Protein AF-A0A0P6VAH0-F1 (afdb_monomer)

Organism: NCBI:txid53413

Solvent-accessible surface area (backbone atoms only — not comparable to full-atom values): 6210 Å² total; per-residue (Å²): 132,80,80,80,83,79,72,75,79,53,38,32,42,39,86,88,64,33,30,41,36,41,68,92,68,52,75,48,50,34,46,79,75,55,94,49,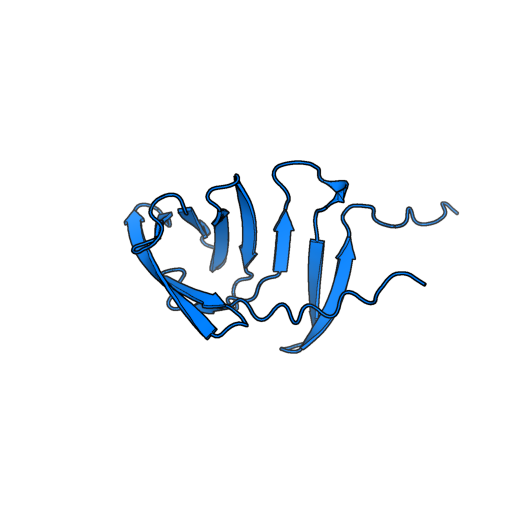29,21,31,30,71,88,46,66,68,24,39,34,39,42,48,93,83,45,33,32,37,38,32,42,76,80,54,29,35,41,32,20,39,61,89,18,39,57,33,33,39,41,45,64,86,42,60,65,66,14,35,41,45,42,62,58,86,95,40,80,74,47,78,42,56,49,68,56,83,75,72,81,76,133

Foldseek 3Di:
DPPPPPDPQFWFADPLNQWIAGPVGDIWGWDDPDPQWTATPVHRLWIWHADPQLWIWIQDNQRWIFIAHNRRGGQKIADPPDQQAIWGWDDDPPHTDDIDGSVPDDDPDD

Sequence (110 aa):
MAPGWSHSFSDTVGGGGKFLTSFDGFFEQFKSIGNGSYRGQRNSSELMLRSEDGTTTLVTAEGDKRIYNSAGRLAAIQSSVSPAFDIELVYANNRLIKAIDGLRPTSPRP

Nearest PDB structures (foldseek):
  4by2-assembly2_B  TM=3.998E-01  e=6.517E-01  Drosophila melanogaster
  4bxp-assembly1_A  TM=6.184E-01  e=7.123E+00  Danio rerio
  1bwu-assembly2_P  TM=2.958E-01  e=1.063E+00  Allium sativum
  4bxq-assembly1_A  TM=4.015E-01  e=3.328E+00  Danio rerio
  1kj1-assembly2_P  TM=3.184E-01  e=1.734E+00  Allium sativum

Radius of gyration: 15.0 Å; Cα contacts (8 Å, |Δi|>4): 217; chains: 1; bounding box: 39×30×50 Å

Secondary structure (DSSP, 8-state):
-----------EEETTTTEEE-TTS-EEEEEEEETTEEEESS-TT-EEEE-TTS-EEEEPTTS-EEEE-TTSBEEEEE-SS-GGG-EEEEEETTEEEEEEETT--PPPP-

Structure (mmCIF, N/CA/C/O backbone):
data_AF-A0A0P6VAH0-F1
#
_entry.id   AF-A0A0P6VAH0-F1
#
loop_
_atom_site.group_PDB
_atom_site.id
_atom_site.type_symbol
_atom_site.label_atom_id
_atom_site.label_alt_id
_atom_site.label_comp_id
_atom_site.label_asym_id
_atom_site.label_entity_id
_atom_site.label_seq_id
_atom_site.pdbx_PDB_ins_code
_atom_site.Cartn_x
_atom_site.Cartn_y
_atom_site.Cartn_z
_atom_site.occupancy
_atom_site.B_iso_or_equiv
_atom_site.auth_seq_id
_atom_site.auth_comp_id
_atom_site.auth_asym_id
_atom_site.auth_atom_id
_atom_site.pdbx_PDB_model_num
ATOM 1 N N . MET A 1 1 ? 25.135 -10.053 -14.413 1.00 36.75 1 MET A N 1
ATOM 2 C CA . MET A 1 1 ? 24.271 -10.688 -13.395 1.00 36.75 1 MET A CA 1
ATOM 3 C C . MET A 1 1 ? 23.676 -9.569 -12.561 1.00 36.75 1 MET A C 1
ATOM 5 O O . MET A 1 1 ? 24.411 -8.970 -11.790 1.00 36.75 1 MET A O 1
ATOM 9 N N . ALA A 1 2 ? 22.414 -9.199 -12.789 1.00 34.81 2 ALA A N 1
ATOM 10 C CA . ALA A 1 2 ? 21.745 -8.256 -11.895 1.00 34.81 2 ALA A CA 1
ATOM 11 C C . ALA A 1 2 ? 21.546 -8.965 -10.542 1.00 34.81 2 ALA A C 1
ATOM 13 O O . ALA A 1 2 ? 21.148 -10.135 -10.560 1.00 34.81 2 ALA A O 1
ATOM 14 N N . PRO A 1 3 ? 21.861 -8.332 -9.398 1.00 42.44 3 PRO A N 1
ATOM 15 C CA . PRO A 1 3 ? 21.545 -8.901 -8.095 1.00 42.44 3 PRO A CA 1
ATOM 16 C C . PRO A 1 3 ? 20.057 -9.236 -8.099 1.00 42.44 3 PRO A C 1
ATOM 18 O O . PRO A 1 3 ? 19.244 -8.383 -8.442 1.00 42.44 3 PRO A O 1
ATOM 21 N N . GLY A 1 4 ? 19.701 -10.488 -7.818 1.00 38.09 4 GLY A N 1
ATOM 22 C CA . GLY A 1 4 ? 18.305 -10.886 -7.721 1.00 38.09 4 GLY A CA 1
ATOM 23 C C . GLY A 1 4 ? 17.651 -10.071 -6.616 1.00 38.09 4 GLY A C 1
ATOM 24 O O . GLY A 1 4 ? 18.010 -10.218 -5.451 1.00 38.09 4 GLY A O 1
ATOM 25 N N . TRP A 1 5 ? 16.723 -9.193 -6.986 1.00 39.94 5 TRP A N 1
ATOM 26 C CA . TRP A 1 5 ? 15.873 -8.477 -6.046 1.00 39.94 5 TRP A CA 1
ATOM 27 C C . TRP A 1 5 ? 14.964 -9.502 -5.360 1.00 39.94 5 TRP A C 1
ATOM 29 O O . TRP A 1 5 ? 13.864 -9.786 -5.822 1.00 39.94 5 TRP A O 1
ATOM 39 N N . SER A 1 6 ? 15.435 -10.109 -4.271 1.00 36.50 6 SER A N 1
ATOM 40 C CA . SER A 1 6 ? 14.619 -10.935 -3.381 1.00 36.50 6 SER A CA 1
ATOM 41 C C . SER A 1 6 ? 14.104 -10.080 -2.224 1.00 36.50 6 SER A C 1
ATOM 43 O O . SER A 1 6 ? 14.390 -10.352 -1.060 1.00 36.50 6 SER A O 1
ATOM 45 N N . HIS A 1 7 ? 13.371 -9.011 -2.528 1.00 46.28 7 HIS A N 1
ATOM 46 C CA . HIS A 1 7 ? 12.551 -8.372 -1.508 1.00 46.28 7 HIS A CA 1
ATOM 47 C C . HIS A 1 7 ? 11.257 -9.177 -1.437 1.00 46.28 7 HIS A C 1
ATOM 49 O O . HIS A 1 7 ? 10.458 -9.191 -2.369 1.00 46.28 7 HIS A O 1
ATOM 55 N N . SER A 1 8 ? 11.076 -9.929 -0.358 1.00 47.62 8 SER A N 1
ATOM 56 C CA . SER A 1 8 ? 9.782 -10.521 -0.040 1.00 47.62 8 SER A CA 1
ATOM 57 C C . SER A 1 8 ? 8.822 -9.372 0.275 1.00 47.62 8 SER A C 1
ATOM 59 O O . SER A 1 8 ? 8.800 -8.869 1.391 1.00 47.62 8 SER A O 1
ATOM 61 N N . PHE A 1 9 ? 8.074 -8.907 -0.728 1.00 62.06 9 PHE A N 1
ATOM 62 C CA . PHE A 1 9 ? 7.049 -7.871 -0.595 1.00 62.06 9 PHE A CA 1
ATOM 63 C C . PHE A 1 9 ? 5.860 -8.434 0.199 1.00 62.06 9 PHE A C 1
ATOM 65 O O . PHE A 1 9 ? 4.880 -8.916 -0.377 1.00 62.06 9 PHE A O 1
ATOM 72 N N . SER A 1 10 ? 5.984 -8.466 1.527 1.00 68.00 10 SER A N 1
ATOM 73 C CA . SER A 1 10 ? 4.940 -8.965 2.429 1.00 68.00 10 SER A CA 1
ATOM 74 C C . SER A 1 10 ? 4.206 -7.852 3.171 1.00 68.00 10 SER A C 1
ATOM 76 O O . SER A 1 10 ? 3.522 -8.136 4.154 1.00 68.00 10 SER A O 1
ATOM 78 N N . ASP A 1 11 ? 4.350 -6.603 2.731 1.00 81.00 11 ASP A N 1
ATOM 79 C CA . ASP A 1 11 ? 3.571 -5.512 3.295 1.00 81.00 11 ASP A CA 1
ATOM 80 C C . ASP A 1 11 ? 2.085 -5.818 3.095 1.00 81.00 11 ASP A C 1
ATOM 82 O O . ASP A 1 11 ? 1.616 -6.093 1.980 1.00 81.00 11 ASP A O 1
ATOM 86 N N . THR A 1 12 ? 1.350 -5.798 4.201 1.00 88.44 12 THR A N 1
ATOM 87 C CA . THR A 1 12 ? -0.079 -6.086 4.219 1.00 88.44 12 THR A CA 1
ATOM 88 C C . THR A 1 12 ? -0.834 -4.997 4.947 1.00 88.44 12 THR A C 1
ATOM 90 O O . THR A 1 12 ? -0.465 -4.580 6.044 1.00 88.44 12 THR A O 1
ATOM 93 N N . VAL A 1 13 ? -1.919 -4.541 4.336 1.00 92.12 13 VAL A N 1
ATOM 94 C CA . VAL A 1 13 ? -2.878 -3.642 4.959 1.00 92.12 13 VAL A CA 1
ATOM 95 C C . VAL A 1 13 ? -4.082 -4.444 5.437 1.00 92.12 13 VAL A C 1
ATOM 97 O O . VAL A 1 13 ? -4.612 -5.300 4.728 1.00 92.12 13 VAL A O 1
ATOM 100 N N . GLY A 1 14 ? -4.531 -4.167 6.655 1.00 88.81 14 GLY A N 1
ATOM 101 C CA . GLY A 1 14 ? -5.671 -4.845 7.258 1.00 88.81 14 GLY A CA 1
ATOM 102 C C . GLY A 1 14 ? -6.674 -3.880 7.879 1.00 88.81 14 GLY A C 1
ATOM 103 O O . GLY A 1 14 ? -6.555 -2.653 7.791 1.00 88.81 14 GLY A O 1
ATOM 104 N N . GLY A 1 15 ? -7.737 -4.444 8.459 1.00 84.56 15 GLY A N 1
ATOM 105 C CA . GLY A 1 15 ? -8.761 -3.671 9.172 1.00 84.56 15 GLY A CA 1
ATOM 106 C C . GLY A 1 15 ? -9.499 -2.649 8.303 1.00 84.56 15 GLY A C 1
ATOM 107 O O . GLY A 1 15 ? -10.026 -1.670 8.827 1.00 84.56 15 GLY A O 1
ATOM 108 N N . GLY A 1 16 ? -9.510 -2.847 6.983 1.00 82.81 16 GLY A N 1
ATOM 109 C CA . GLY A 1 16 ? -10.107 -1.906 6.049 1.00 82.81 16 GLY A CA 1
ATOM 110 C C . GLY A 1 16 ? -9.280 -0.630 5.839 1.00 82.81 16 GLY A C 1
ATOM 111 O O . GLY A 1 16 ? -9.867 0.443 5.796 1.00 82.81 16 GLY A O 1
ATOM 112 N N . GLY A 1 17 ? -7.946 -0.720 5.754 1.00 84.56 17 GLY A N 1
ATOM 113 C CA . GLY A 1 17 ? -7.066 0.454 5.600 1.00 84.56 17 GLY A CA 1
ATOM 114 C C . GLY A 1 17 ? -6.683 1.129 6.922 1.00 84.56 17 GLY A C 1
ATOM 115 O O . GLY A 1 17 ? -6.321 2.298 6.942 1.00 84.56 17 GLY A O 1
ATOM 116 N N . LYS A 1 18 ? -6.821 0.423 8.052 1.00 89.31 18 LYS A N 1
ATOM 117 C CA . LYS A 1 18 ? -6.592 0.992 9.394 1.00 89.31 18 LYS A CA 1
ATOM 118 C C . LYS A 1 18 ? -5.223 0.673 9.972 1.00 89.31 18 LYS A C 1
ATOM 120 O O . LYS A 1 18 ? -4.816 1.312 10.937 1.00 89.31 18 LYS A O 1
ATOM 125 N N . PHE A 1 19 ? -4.536 -0.324 9.437 1.00 92.75 19 PHE A N 1
ATOM 126 C CA . PHE A 1 19 ? -3.184 -0.649 9.859 1.00 92.75 19 PHE A CA 1
ATOM 127 C C . PHE A 1 19 ? -2.393 -1.256 8.712 1.00 92.75 19 PHE A C 1
ATOM 129 O O . PHE A 1 19 ? -2.967 -1.909 7.837 1.00 92.75 19 PHE A O 1
ATOM 136 N N . LEU A 1 20 ? -1.082 -1.069 8.769 1.00 92.31 20 LEU A N 1
ATOM 137 C CA . LEU A 1 20 ? -0.100 -1.699 7.903 1.00 92.31 20 LEU A CA 1
ATOM 138 C C . LEU A 1 20 ? 0.809 -2.583 8.756 1.00 92.31 20 LEU A C 1
ATOM 140 O O . LEU A 1 20 ? 1.225 -2.190 9.845 1.00 92.31 20 LEU A O 1
ATOM 144 N N . THR A 1 21 ? 1.123 -3.770 8.256 1.00 90.19 21 THR A N 1
ATOM 145 C CA . THR A 1 21 ? 2.181 -4.630 8.787 1.00 90.19 21 THR A CA 1
ATOM 146 C C . THR A 1 21 ? 3.199 -4.854 7.686 1.00 90.19 21 THR A C 1
ATOM 148 O O . THR A 1 21 ? 2.861 -5.412 6.640 1.00 90.19 21 THR A O 1
ATOM 151 N N . SER A 1 22 ? 4.421 -4.386 7.901 1.00 81.75 22 SER A N 1
ATOM 152 C CA . SER A 1 22 ? 5.527 -4.573 6.967 1.00 81.75 22 SER A CA 1
ATOM 153 C C . SER A 1 22 ? 6.257 -5.891 7.217 1.00 81.75 22 SER A C 1
ATOM 155 O O . SER A 1 22 ? 6.103 -6.534 8.259 1.00 81.75 22 SER A O 1
ATOM 157 N N . PHE A 1 23 ? 7.061 -6.312 6.240 1.00 73.12 23 PHE A N 1
ATOM 158 C CA . PHE A 1 23 ? 7.822 -7.566 6.319 1.00 73.12 23 PHE A CA 1
ATOM 159 C C . PHE A 1 23 ? 8.813 -7.628 7.492 1.00 73.12 23 PHE A C 1
ATOM 161 O O . PHE A 1 23 ? 9.031 -8.695 8.061 1.00 73.12 23 PHE A O 1
ATOM 168 N N . ASP A 1 24 ? 9.399 -6.497 7.877 1.00 76.50 24 ASP A N 1
ATOM 169 C CA . ASP A 1 24 ? 10.320 -6.382 9.015 1.00 76.50 24 ASP A CA 1
ATOM 170 C C . ASP A 1 24 ? 9.609 -6.427 10.382 1.00 76.50 24 ASP A C 1
ATOM 172 O O . ASP A 1 24 ? 10.252 -6.317 11.425 1.00 76.50 24 ASP A O 1
ATOM 176 N N . GLY A 1 25 ? 8.287 -6.631 10.391 1.00 75.00 25 GLY A N 1
ATOM 177 C CA . GLY A 1 25 ? 7.482 -6.741 11.602 1.00 75.00 25 GLY A CA 1
ATOM 178 C C . GLY A 1 25 ? 7.075 -5.393 12.192 1.00 75.00 25 GLY A C 1
ATOM 179 O O . GLY A 1 25 ? 6.523 -5.361 13.296 1.00 75.00 25 GLY A O 1
ATOM 180 N N . PHE A 1 26 ? 7.313 -4.283 11.487 1.00 82.56 26 PHE A N 1
ATOM 181 C CA . PHE A 1 26 ? 6.786 -2.993 11.906 1.00 82.56 26 PHE A CA 1
ATOM 182 C C . PHE A 1 26 ? 5.267 -2.929 11.696 1.00 82.56 26 PHE A C 1
ATOM 184 O O . PHE A 1 26 ? 4.705 -3.413 10.711 1.00 82.56 26 PHE A O 1
ATOM 191 N N . PHE A 1 27 ? 4.594 -2.341 12.681 1.00 88.44 27 PHE A N 1
ATOM 192 C CA . PHE A 1 27 ? 3.149 -2.186 12.714 1.00 88.44 27 PHE A CA 1
ATOM 193 C C . PHE A 1 27 ? 2.809 -0.704 12.834 1.00 88.44 27 PHE A C 1
ATOM 195 O O . PHE A 1 27 ? 3.110 -0.081 13.858 1.00 88.44 27 PHE A O 1
ATOM 202 N N . GLU A 1 28 ? 2.149 -0.166 11.809 1.00 91.62 28 GLU A N 1
ATOM 203 C CA . GLU A 1 28 ? 1.653 1.210 11.795 1.00 91.62 28 GLU A CA 1
ATOM 204 C C . GLU A 1 28 ? 0.133 1.232 11.862 1.00 91.62 28 GLU A C 1
ATOM 206 O O . GLU A 1 28 ? -0.551 0.528 11.116 1.00 91.62 28 GLU A O 1
ATOM 211 N N . GLN A 1 29 ? -0.401 2.077 12.741 1.00 94.94 29 GLN A N 1
ATOM 212 C CA . GLN A 1 29 ? -1.833 2.336 12.826 1.00 94.94 29 GLN A CA 1
ATOM 213 C C . GLN A 1 29 ? -2.184 3.629 12.110 1.00 94.94 29 GLN A C 1
ATOM 215 O O . GLN A 1 29 ? -1.480 4.629 12.215 1.00 94.94 29 GLN A O 1
ATOM 220 N N . PHE A 1 30 ? -3.348 3.637 11.476 1.00 95.50 30 PHE A N 1
ATOM 221 C CA . PHE A 1 30 ? -3.881 4.792 10.779 1.00 95.50 30 PHE A CA 1
ATOM 222 C C . PHE A 1 30 ? -5.199 5.226 11.416 1.00 95.50 30 PHE A C 1
ATOM 224 O O . PHE A 1 30 ? -6.095 4.425 11.699 1.00 95.50 30 PHE A O 1
ATOM 231 N N . LYS A 1 31 ? -5.337 6.531 11.645 1.00 95.62 31 LYS A N 1
ATOM 232 C CA . LYS A 1 31 ? -6.570 7.148 12.132 1.00 95.62 31 LYS A CA 1
ATOM 233 C C . LYS A 1 31 ? -7.373 7.666 10.945 1.00 95.62 31 LYS A C 1
ATOM 235 O O . LYS A 1 31 ? -6.859 8.442 10.147 1.00 95.62 31 LYS A O 1
ATOM 240 N N . SER A 1 32 ? -8.642 7.270 10.856 1.00 94.81 32 SER A N 1
ATOM 241 C CA . SER A 1 32 ? -9.562 7.795 9.841 1.00 94.81 32 SER A CA 1
ATOM 242 C C . SER A 1 32 ? -9.706 9.309 9.980 1.00 94.81 32 SER A C 1
ATOM 244 O O . SER A 1 32 ? -9.977 9.807 11.074 1.00 94.81 32 SER A O 1
ATOM 246 N N . ILE A 1 33 ? -9.580 10.014 8.860 1.00 95.44 33 ILE A N 1
ATOM 247 C CA . ILE A 1 33 ? -9.846 11.453 8.735 1.00 95.44 33 ILE A CA 1
ATOM 248 C C . ILE A 1 33 ? -11.071 11.744 7.845 1.00 95.44 33 ILE A C 1
ATOM 250 O O . ILE A 1 33 ? -11.428 12.903 7.673 1.00 95.44 33 ILE A O 1
ATOM 254 N N . GLY A 1 34 ? -11.752 10.701 7.348 1.00 93.25 34 GLY A N 1
ATOM 255 C CA . GLY A 1 34 ? -13.005 10.794 6.585 1.00 93.25 34 GLY A CA 1
ATOM 256 C C . GLY A 1 34 ? -12.836 10.460 5.102 1.00 93.25 34 GLY A C 1
ATOM 257 O O . GLY A 1 34 ? -11.721 10.465 4.592 1.00 93.25 34 GLY A O 1
ATOM 258 N N . ASN A 1 35 ? -13.938 10.139 4.413 1.00 92.56 35 ASN A N 1
ATOM 259 C CA . ASN A 1 35 ? -13.977 9.866 2.964 1.00 92.56 35 ASN A CA 1
ATOM 260 C C . ASN A 1 35 ? -12.916 8.854 2.488 1.00 92.56 35 ASN A C 1
ATOM 262 O O . ASN A 1 35 ? -12.165 9.118 1.554 1.00 92.56 35 ASN A O 1
ATOM 266 N N . GLY A 1 36 ? -12.788 7.727 3.197 1.00 93.06 36 GLY A N 1
ATOM 267 C CA . GLY A 1 36 ? -11.791 6.697 2.879 1.00 93.06 36 GLY A CA 1
ATOM 268 C C . GLY A 1 36 ? -10.338 7.129 3.097 1.00 93.06 36 GLY A C 1
ATOM 269 O O . GLY A 1 36 ? -9.431 6.407 2.711 1.00 93.06 36 GLY A O 1
ATOM 270 N N . SER A 1 37 ? -10.086 8.281 3.716 1.00 96.19 37 SER A N 1
ATOM 271 C CA . SER A 1 37 ? -8.740 8.773 4.001 1.00 96.19 37 SER A CA 1
ATOM 272 C C . SER A 1 37 ? -8.358 8.521 5.457 1.00 96.19 37 SER A C 1
ATOM 274 O O . SER A 1 37 ? -9.168 8.687 6.377 1.00 96.19 37 SER A O 1
ATOM 276 N N . TYR A 1 38 ? -7.100 8.157 5.677 1.00 96.25 38 TYR A N 1
ATOM 277 C CA . TYR A 1 38 ? -6.530 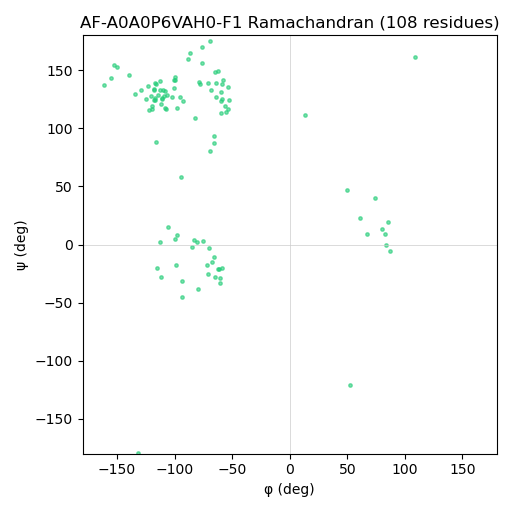7.843 6.980 1.00 96.25 38 TYR A CA 1
ATOM 278 C C . TYR A 1 38 ? -5.120 8.423 7.085 1.00 96.25 38 TYR A C 1
ATOM 280 O O . TYR A 1 38 ? -4.382 8.464 6.107 1.00 96.25 38 TYR A O 1
ATOM 288 N N . ARG A 1 39 ? -4.726 8.854 8.280 1.00 96.00 39 ARG A N 1
ATOM 289 C CA . ARG A 1 39 ? -3.405 9.430 8.559 1.00 96.00 39 ARG A CA 1
ATOM 290 C C . ARG A 1 39 ? -2.644 8.553 9.545 1.00 96.00 39 ARG A C 1
ATOM 292 O O . ARG A 1 39 ? -3.256 8.063 10.498 1.00 96.00 39 ARG A O 1
ATOM 299 N N . GLY A 1 40 ? -1.346 8.356 9.311 1.00 94.25 40 GLY A N 1
ATOM 300 C CA . GLY A 1 40 ? -0.489 7.579 10.209 1.00 94.25 40 GLY A CA 1
ATOM 301 C C . GLY A 1 40 ? -0.481 8.175 11.617 1.00 94.25 40 GLY A C 1
ATOM 302 O O . GLY A 1 40 ? -0.478 9.399 11.789 1.00 94.25 40 GLY A O 1
ATOM 303 N N . GLN A 1 41 ? -0.549 7.318 12.635 1.00 93.38 41 GLN A N 1
ATOM 304 C CA . GLN A 1 41 ? -0.551 7.751 14.033 1.00 93.38 41 GLN A CA 1
ATOM 305 C C . GLN A 1 41 ? 0.854 8.077 14.529 1.00 93.38 41 GLN A C 1
ATOM 307 O O . GLN A 1 41 ? 1.014 9.027 15.295 1.00 93.38 41 GLN A O 1
ATOM 312 N N . ARG A 1 42 ? 1.862 7.306 14.110 1.00 89.31 42 ARG A N 1
ATOM 313 C CA . ARG A 1 42 ? 3.270 7.574 14.430 1.00 89.31 42 ARG A CA 1
ATOM 314 C C . ARG A 1 42 ? 3.936 8.385 13.331 1.00 89.31 42 ARG A C 1
ATOM 316 O O . ARG A 1 42 ? 4.785 9.215 13.640 1.00 89.31 42 ARG A O 1
ATOM 323 N N . ASN A 1 43 ? 3.510 8.202 12.080 1.00 86.25 43 ASN A N 1
ATOM 324 C CA . ASN A 1 43 ? 3.977 8.997 10.948 1.00 86.25 43 ASN A CA 1
ATOM 325 C C . ASN A 1 43 ? 2.838 9.809 10.316 1.00 86.25 43 ASN A C 1
ATOM 327 O O . ASN A 1 43 ? 2.178 9.376 9.375 1.00 86.25 43 ASN A O 1
ATOM 331 N N . SER A 1 44 ? 2.607 11.021 10.824 1.00 88.88 44 SER A N 1
ATOM 332 C CA . SER A 1 44 ? 1.522 11.877 10.319 1.00 88.88 44 SER A CA 1
ATOM 333 C C . SER A 1 44 ? 1.739 12.391 8.887 1.00 88.88 44 SER A C 1
ATOM 335 O O . SER A 1 44 ? 0.785 12.848 8.255 1.00 88.88 44 SER A O 1
ATOM 337 N N . SER A 1 45 ? 2.960 12.304 8.356 1.00 91.94 45 SER A N 1
ATOM 338 C CA . SER A 1 45 ? 3.250 12.652 6.961 1.00 91.94 45 SER A CA 1
ATOM 339 C C . SER A 1 45 ? 2.670 11.628 5.986 1.00 91.94 45 SER A C 1
ATOM 341 O O . SER A 1 45 ? 2.347 11.982 4.856 1.00 91.94 45 SER A O 1
ATOM 343 N N . GLU A 1 46 ? 2.466 10.387 6.433 1.00 93.12 46 GLU A N 1
ATOM 344 C CA . GLU A 1 46 ? 1.861 9.338 5.622 1.00 93.12 46 GLU A CA 1
ATOM 345 C C . GLU A 1 46 ? 0.341 9.483 5.538 1.00 93.12 46 GLU A C 1
ATOM 347 O O . GLU A 1 46 ? -0.361 9.753 6.525 1.00 93.12 46 GLU A O 1
ATOM 352 N N . LEU A 1 47 ? -0.172 9.258 4.332 1.00 95.69 47 LEU A N 1
ATOM 353 C CA . LEU A 1 47 ? -1.594 9.295 4.024 1.00 95.69 47 LEU A CA 1
ATOM 354 C C . LEU A 1 47 ? -2.002 7.978 3.377 1.00 95.69 47 LEU A C 1
ATOM 356 O O . LEU A 1 47 ? -1.456 7.585 2.353 1.00 95.69 47 LEU A O 1
ATOM 360 N N . MET A 1 48 ? -3.001 7.321 3.947 1.00 96.06 48 MET A N 1
ATOM 361 C CA . MET A 1 48 ? -3.604 6.127 3.379 1.00 96.06 48 MET A CA 1
ATOM 362 C C . MET A 1 48 ? -4.982 6.470 2.814 1.00 96.06 48 MET A C 1
ATOM 364 O O . MET A 1 48 ? -5.812 7.070 3.491 1.00 96.06 48 MET A O 1
ATOM 368 N N . LEU A 1 49 ? -5.220 6.093 1.565 1.00 96.62 49 LEU A N 1
ATOM 369 C CA . LEU A 1 49 ? -6.455 6.324 0.825 1.00 96.62 49 LEU A CA 1
ATOM 370 C C . LEU A 1 49 ? -7.071 4.978 0.477 1.00 96.62 49 LEU A C 1
ATOM 372 O O . LEU A 1 49 ? -6.413 4.131 -0.118 1.00 96.62 49 LEU A O 1
ATOM 376 N N . ARG A 1 50 ? -8.328 4.768 0.833 1.00 95.56 50 ARG A N 1
ATOM 377 C CA . ARG A 1 50 ? -9.082 3.556 0.541 1.00 95.56 50 ARG A CA 1
ATOM 378 C C . ARG A 1 50 ? -10.167 3.867 -0.471 1.00 95.56 50 ARG A C 1
ATOM 380 O O . ARG A 1 50 ? -11.015 4.723 -0.236 1.00 95.56 50 ARG A O 1
ATOM 387 N N . SER A 1 51 ? -10.142 3.112 -1.553 1.00 94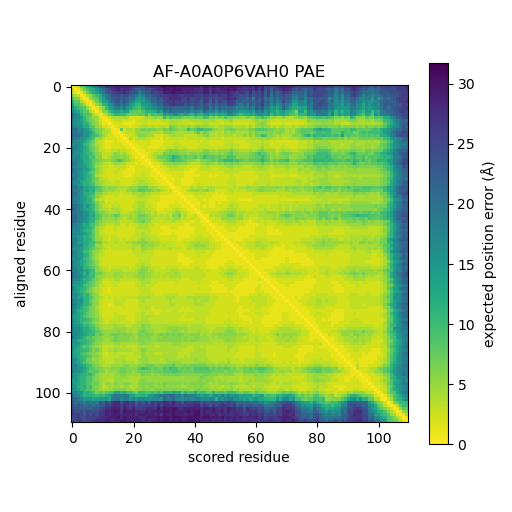.25 51 SER A N 1
ATOM 388 C CA . SER A 1 51 ? -11.143 3.143 -2.608 1.00 94.25 51 SER A CA 1
ATOM 389 C C . SER A 1 51 ? -12.289 2.175 -2.295 1.00 94.25 51 SER A C 1
ATOM 391 O O . SER A 1 51 ? -12.148 1.247 -1.490 1.00 94.25 51 SER A O 1
ATOM 393 N N . GLU A 1 52 ? -13.445 2.396 -2.920 1.00 92.56 52 GLU A N 1
ATOM 394 C CA . GLU A 1 52 ? -14.652 1.580 -2.712 1.00 92.56 52 GLU A CA 1
ATOM 395 C C . GLU A 1 52 ? -14.484 0.128 -3.183 1.00 92.56 52 GLU A C 1
ATOM 397 O O . GLU A 1 52 ? -15.068 -0.784 -2.601 1.00 92.56 52 GLU A O 1
ATOM 402 N N . ASP A 1 53 ? -13.619 -0.102 -4.173 1.00 92.12 53 ASP A N 1
ATOM 403 C CA . ASP A 1 53 ? -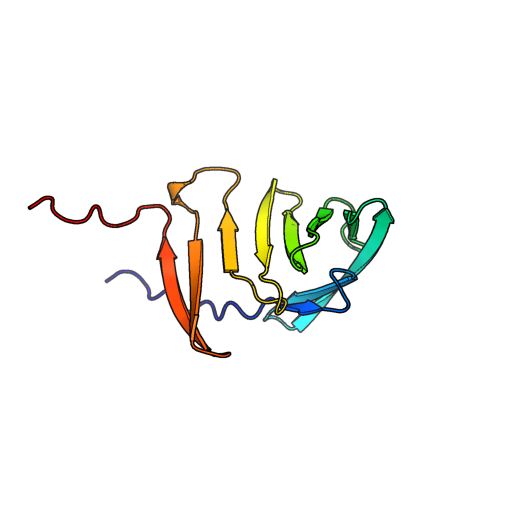13.228 -1.428 -4.671 1.00 92.12 53 ASP A CA 1
ATOM 404 C C . ASP A 1 53 ? -12.361 -2.229 -3.672 1.00 92.12 53 ASP A C 1
ATOM 406 O O . ASP A 1 53 ? -12.004 -3.384 -3.917 1.00 92.12 53 ASP A O 1
ATOM 410 N N . GLY A 1 54 ? -12.020 -1.627 -2.529 1.00 91.56 54 GLY A N 1
ATOM 411 C CA . GLY A 1 54 ? -11.179 -2.207 -1.489 1.00 91.56 54 GLY A CA 1
ATOM 412 C C . GLY A 1 54 ? -9.683 -1.975 -1.694 1.00 91.56 54 GLY A C 1
ATOM 413 O O . GLY A 1 54 ? -8.911 -2.292 -0.784 1.00 91.56 54 GLY A O 1
ATOM 414 N N . THR A 1 55 ? -9.271 -1.392 -2.822 1.00 94.81 55 THR A N 1
ATOM 415 C CA . THR A 1 55 ? -7.886 -0.991 -3.078 1.00 94.81 55 THR A CA 1
ATOM 416 C C . THR A 1 55 ? -7.478 0.087 -2.084 1.00 94.81 55 THR A C 1
ATOM 418 O O . THR A 1 55 ? -8.245 0.994 -1.756 1.00 94.81 55 THR A O 1
ATOM 421 N N . THR A 1 56 ? -6.257 -0.011 -1.573 1.00 96.50 56 THR A N 1
ATOM 422 C CA . THR A 1 56 ? -5.704 0.969 -0.637 1.00 96.50 56 THR A CA 1
ATOM 423 C C . THR A 1 56 ? -4.408 1.539 -1.197 1.00 96.50 56 THR A C 1
ATOM 425 O O . THR A 1 56 ? -3.582 0.801 -1.713 1.00 96.50 56 THR A O 1
ATOM 428 N N . THR A 1 57 ? -4.201 2.844 -1.106 1.00 96.50 57 THR A N 1
ATOM 429 C CA . THR A 1 57 ? -2.978 3.525 -1.532 1.00 96.50 57 THR A CA 1
ATOM 430 C C . THR A 1 57 ? -2.362 4.218 -0.334 1.00 96.50 57 THR A C 1
ATOM 432 O O . THR A 1 57 ? -2.984 5.092 0.257 1.00 96.50 57 THR A O 1
ATOM 435 N N . LEU A 1 58 ? -1.141 3.843 0.022 1.00 94.94 58 LEU A N 1
ATOM 436 C CA . LEU A 1 58 ? -0.316 4.579 0.970 1.00 94.94 58 LEU A CA 1
ATOM 437 C C . LEU A 1 58 ? 0.565 5.552 0.190 1.00 94.94 58 LEU A C 1
ATOM 439 O O . LEU A 1 58 ? 1.313 5.126 -0.685 1.00 94.94 58 LEU A O 1
ATOM 443 N N . VAL A 1 59 ? 0.482 6.833 0.519 1.00 95.50 59 VAL A N 1
ATOM 444 C CA . VAL A 1 59 ? 1.405 7.878 0.078 1.00 95.50 59 VAL A CA 1
ATOM 445 C C . VAL A 1 59 ? 2.415 8.086 1.200 1.00 95.50 59 VAL A C 1
ATOM 447 O O . VAL A 1 59 ? 2.019 8.435 2.318 1.00 95.50 59 VAL A O 1
ATOM 450 N N . THR A 1 60 ? 3.691 7.825 0.923 1.00 91.25 60 THR A N 1
ATOM 451 C CA . THR A 1 60 ? 4.766 7.986 1.909 1.00 91.25 60 THR A CA 1
ATOM 452 C C . THR A 1 60 ? 5.115 9.461 2.107 1.00 91.25 60 THR A C 1
ATOM 454 O O . THR A 1 60 ? 4.666 10.329 1.353 1.00 91.25 60 THR A O 1
ATOM 457 N N . ALA A 1 61 ? 5.933 9.763 3.117 1.00 88.75 61 ALA A N 1
ATOM 458 C CA . ALA A 1 61 ? 6.405 11.126 3.361 1.00 88.75 61 ALA A CA 1
ATOM 459 C C . ALA A 1 61 ? 7.211 11.693 2.173 1.00 88.75 61 ALA A C 1
ATOM 461 O O . ALA A 1 61 ? 7.197 12.897 1.926 1.00 88.75 61 ALA A O 1
ATOM 462 N N . GLU A 1 62 ? 7.870 10.817 1.417 1.00 88.38 62 GLU A N 1
ATOM 463 C CA . GLU A 1 62 ? 8.675 11.108 0.227 1.00 88.38 62 GLU A CA 1
ATOM 464 C C . GLU A 1 62 ? 7.829 11.192 -1.058 1.00 88.38 62 GLU A C 1
ATO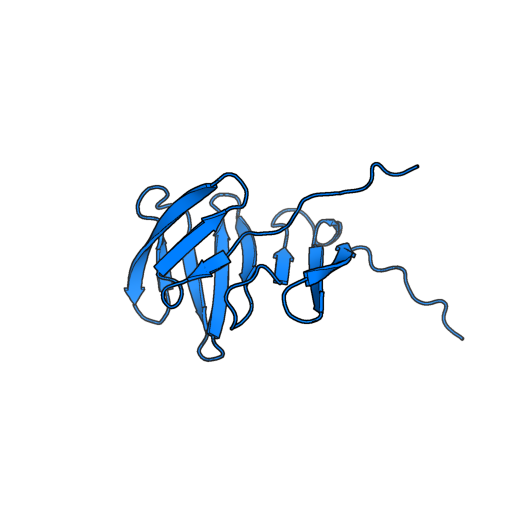M 466 O O . GLU A 1 62 ? 8.347 11.464 -2.143 1.00 88.38 62 GLU A O 1
ATOM 471 N N . GLY A 1 63 ? 6.518 10.960 -0.950 1.00 89.69 63 GLY A N 1
ATOM 472 C CA . GLY A 1 63 ? 5.571 11.016 -2.061 1.00 89.69 63 GLY A CA 1
ATOM 473 C C . GLY A 1 63 ? 5.481 9.737 -2.894 1.00 89.69 63 GLY A C 1
ATOM 474 O O . GLY A 1 63 ? 4.674 9.697 -3.827 1.00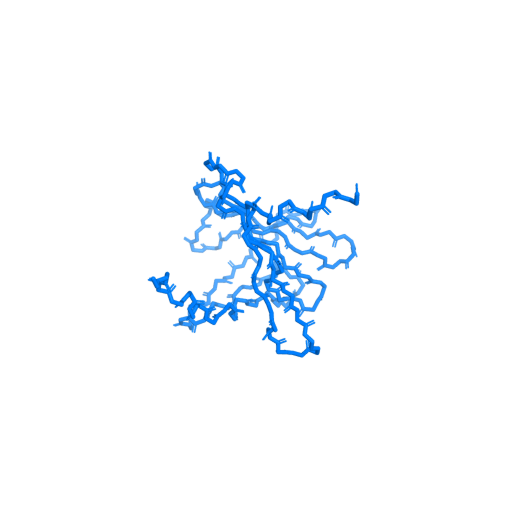 89.69 63 GLY A O 1
ATOM 475 N N . ASP A 1 64 ? 6.258 8.700 -2.569 1.00 90.38 64 ASP A N 1
ATOM 476 C CA . ASP A 1 64 ? 6.107 7.386 -3.192 1.00 90.38 64 ASP A CA 1
ATOM 477 C C . ASP A 1 64 ? 4.723 6.820 -2.870 1.00 90.38 64 ASP A C 1
ATOM 479 O O . ASP A 1 64 ? 4.146 7.070 -1.805 1.00 90.38 64 ASP A O 1
ATOM 483 N N . LYS A 1 65 ? 4.176 6.023 -3.787 1.00 94.31 65 LYS A N 1
ATOM 484 C CA . LYS A 1 65 ? 2.879 5.376 -3.590 1.00 94.31 65 LYS A CA 1
ATOM 485 C C . LYS A 1 65 ? 3.044 3.875 -3.508 1.00 94.31 65 LYS A C 1
ATOM 487 O O . LYS A 1 65 ? 3.604 3.251 -4.402 1.00 94.31 65 LYS A O 1
ATOM 492 N N . ARG A 1 66 ? 2.476 3.279 -2.466 1.00 93.62 66 ARG A N 1
ATOM 493 C CA . ARG A 1 66 ? 2.315 1.831 -2.322 1.00 93.62 66 ARG A CA 1
ATOM 494 C C . ARG A 1 66 ? 0.844 1.489 -2.488 1.00 93.62 66 ARG A C 1
ATOM 496 O O . ARG A 1 66 ? 0.008 1.949 -1.713 1.00 93.62 66 ARG A O 1
ATOM 503 N N . ILE A 1 67 ? 0.520 0.714 -3.513 1.00 94.56 67 ILE A N 1
ATOM 504 C CA . ILE A 1 67 ? -0.850 0.324 -3.847 1.00 94.56 67 ILE A CA 1
ATOM 505 C C . ILE A 1 67 ? -1.062 -1.102 -3.369 1.00 94.56 67 ILE A C 1
ATOM 507 O O . ILE A 1 67 ? -0.304 -1.993 -3.734 1.00 94.56 67 ILE A O 1
ATOM 511 N N . TYR A 1 68 ? -2.108 -1.318 -2.587 1.00 93.81 68 TYR A N 1
ATOM 512 C CA . TYR A 1 68 ? -2.513 -2.598 -2.036 1.00 93.81 68 TYR A CA 1
ATOM 513 C C . TYR A 1 68 ? -3.836 -3.020 -2.665 1.00 93.81 68 TYR A C 1
ATOM 515 O O . TYR A 1 68 ? -4.773 -2.225 -2.726 1.00 93.81 68 TYR A O 1
ATOM 523 N N . ASN A 1 69 ? -3.928 -4.271 -3.109 1.00 92.56 69 ASN A N 1
ATOM 524 C CA . ASN A 1 69 ? -5.166 -4.820 -3.658 1.00 92.56 69 ASN A CA 1
ATOM 525 C C . ASN A 1 69 ? -6.251 -4.996 -2.578 1.00 92.56 69 ASN A C 1
ATOM 527 O O . ASN A 1 69 ? -6.006 -4.822 -1.384 1.00 92.56 69 ASN A O 1
ATOM 531 N N . SER A 1 70 ? -7.453 -5.399 -2.989 1.00 92.19 70 SER A N 1
ATOM 532 C CA . SER A 1 70 ? -8.597 -5.617 -2.091 1.00 92.19 70 SER A CA 1
ATOM 533 C C . SER A 1 70 ? -8.378 -6.701 -1.024 1.00 92.19 70 SER A C 1
ATOM 535 O O . SER A 1 70 ? -9.031 -6.677 0.018 1.00 92.19 70 SER A O 1
ATOM 537 N N . ALA A 1 71 ? -7.423 -7.615 -1.237 1.00 90.31 71 ALA A N 1
ATOM 538 C CA . ALA A 1 71 ? -6.979 -8.596 -0.243 1.00 90.31 71 ALA A CA 1
ATOM 539 C C . ALA A 1 71 ? -5.928 -8.036 0.735 1.00 90.31 71 ALA A C 1
ATOM 541 O O . ALA A 1 71 ? -5.396 -8.777 1.563 1.00 90.31 71 ALA A O 1
ATOM 542 N N . GLY A 1 72 ? -5.606 -6.748 0.620 1.00 91.19 72 GLY A N 1
ATOM 543 C CA . GLY A 1 72 ? -4.676 -6.036 1.478 1.00 91.19 72 GLY A CA 1
ATOM 544 C C . GLY A 1 72 ? -3.205 -6.249 1.137 1.00 91.19 72 GLY A C 1
ATOM 545 O O . GLY A 1 72 ? -2.355 -5.923 1.953 1.00 91.19 72 GLY A O 1
ATOM 546 N N . ARG A 1 73 ? -2.859 -6.804 -0.027 1.00 90.50 73 ARG A N 1
ATOM 547 C CA . ARG A 1 73 ? -1.458 -7.107 -0.379 1.00 90.50 73 ARG A CA 1
ATOM 548 C C . ARG A 1 73 ? -0.880 -6.044 -1.276 1.00 90.50 73 ARG A C 1
ATOM 550 O O . ARG A 1 73 ? -1.573 -5.601 -2.190 1.00 90.50 73 ARG A O 1
ATOM 557 N N . LEU A 1 74 ? 0.388 -5.709 -1.060 1.00 92.06 74 LEU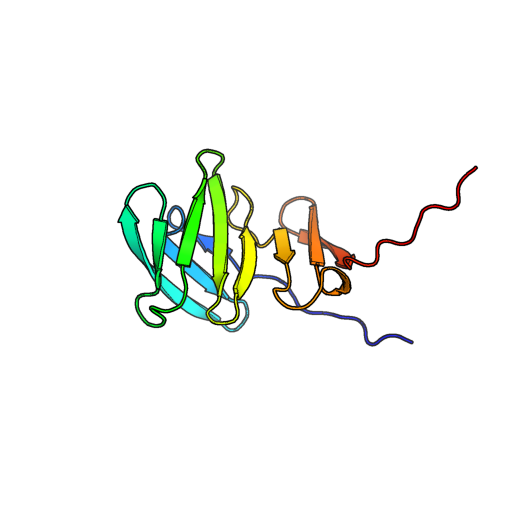 A N 1
ATOM 558 C CA . LEU A 1 74 ? 1.113 -4.794 -1.929 1.00 92.06 74 LEU A CA 1
ATOM 559 C C . LEU A 1 74 ? 1.090 -5.307 -3.376 1.00 92.06 74 LEU A C 1
ATOM 561 O O . LEU A 1 74 ? 1.552 -6.401 -3.660 1.00 92.06 74 LEU A O 1
ATOM 565 N N . ALA A 1 75 ? 0.514 -4.526 -4.277 1.00 92.06 75 ALA A N 1
ATOM 566 C CA . ALA A 1 75 ? 0.334 -4.834 -5.690 1.00 92.06 75 ALA A CA 1
ATOM 567 C C . ALA A 1 75 ? 1.202 -3.944 -6.586 1.00 92.06 75 ALA A C 1
ATOM 569 O O . ALA A 1 75 ? 1.596 -4.376 -7.665 1.00 92.06 75 ALA A O 1
ATOM 570 N N . ALA A 1 76 ? 1.525 -2.723 -6.151 1.00 92.00 76 ALA A N 1
ATOM 571 C CA . ALA A 1 76 ? 2.446 -1.862 -6.881 1.00 92.00 76 ALA A CA 1
ATOM 572 C C . ALA A 1 76 ? 3.176 -0.866 -5.975 1.00 92.00 76 ALA A C 1
ATOM 574 O O . ALA A 1 76 ? 2.665 -0.464 -4.927 1.00 92.00 76 ALA A O 1
ATOM 575 N N . ILE A 1 77 ? 4.351 -0.442 -6.426 1.00 91.69 77 ILE A N 1
ATOM 576 C CA . ILE A 1 77 ? 5.110 0.692 -5.904 1.00 91.69 77 ILE A CA 1
ATOM 577 C C . ILE A 1 77 ? 5.280 1.673 -7.062 1.00 91.69 77 ILE A C 1
ATOM 579 O O . ILE A 1 77 ? 5.722 1.274 -8.135 1.00 91.69 77 ILE A O 1
ATOM 583 N N . GLN A 1 78 ? 4.915 2.933 -6.855 1.00 92.75 78 GLN A N 1
ATOM 584 C CA . GLN A 1 78 ? 5.132 4.007 -7.818 1.00 92.75 78 GLN A CA 1
ATOM 585 C C . GLN A 1 78 ? 6.069 5.032 -7.206 1.00 92.75 78 GLN A C 1
ATOM 587 O O . GLN A 1 78 ? 5.788 5.550 -6.119 1.00 92.75 78 GLN A O 1
ATOM 592 N N . SER A 1 79 ? 7.169 5.312 -7.895 1.00 89.81 79 SER A N 1
ATOM 593 C CA . SER A 1 79 ? 8.160 6.263 -7.412 1.00 89.81 79 SER A CA 1
ATOM 594 C C . SER A 1 79 ? 7.706 7.695 -7.670 1.00 89.81 79 SER A C 1
ATOM 596 O O . SER A 1 79 ? 7.200 8.024 -8.745 1.00 89.81 79 SER A O 1
ATOM 598 N N . SER A 1 80 ? 7.948 8.581 -6.709 1.00 89.50 80 SER A N 1
ATOM 599 C CA . SER A 1 80 ? 7.776 10.023 -6.897 1.00 89.50 80 SER A CA 1
ATOM 600 C C . SER A 1 80 ? 8.847 10.641 -7.804 1.00 89.50 80 SER A C 1
ATOM 602 O O . SER A 1 80 ? 8.650 11.739 -8.324 1.00 89.50 80 SER A O 1
ATOM 604 N N . VAL A 1 81 ? 9.967 9.939 -8.022 1.00 89.38 81 VAL A N 1
ATOM 605 C CA . VAL A 1 81 ? 11.142 10.450 -8.744 1.00 89.38 81 VAL A CA 1
ATOM 606 C C . VAL A 1 81 ? 11.107 10.092 -10.229 1.00 89.38 81 VAL A C 1
ATOM 608 O O . VAL A 1 81 ? 11.415 10.935 -11.070 1.00 89.38 81 VAL A O 1
ATOM 611 N N . SER A 1 82 ? 10.776 8.844 -10.576 1.00 85.44 82 SER A N 1
ATOM 612 C CA . SER A 1 82 ? 10.726 8.404 -11.975 1.00 85.44 82 SER A CA 1
ATOM 613 C C . SER A 1 82 ? 9.911 7.120 -12.153 1.00 85.44 82 SER A C 1
ATOM 615 O O . SER A 1 82 ? 10.169 6.155 -11.432 1.00 85.44 82 SER A O 1
ATOM 617 N N . PRO A 1 83 ? 9.054 7.032 -13.192 1.00 84.88 83 PRO A N 1
ATOM 618 C CA . PRO A 1 83 ? 8.339 5.800 -13.533 1.00 84.88 83 PRO A CA 1
ATOM 619 C C . PRO A 1 83 ? 9.253 4.607 -13.839 1.00 84.88 83 PRO A C 1
ATOM 621 O O . PRO A 1 83 ? 8.824 3.462 -13.771 1.00 84.88 83 PRO A O 1
ATOM 624 N N . ALA A 1 84 ? 10.528 4.843 -14.171 1.00 82.06 84 ALA A N 1
ATOM 625 C CA . ALA A 1 84 ? 11.501 3.770 -14.389 1.00 82.06 84 ALA A CA 1
ATOM 626 C C . ALA A 1 84 ? 11.747 2.915 -13.131 1.00 82.06 84 ALA A C 1
ATOM 628 O O . ALA A 1 84 ? 12.223 1.788 -13.246 1.00 82.06 84 ALA A O 1
ATOM 629 N N . PHE A 1 85 ? 11.430 3.449 -11.947 1.00 84.62 85 PHE A N 1
ATOM 630 C CA . PHE A 1 85 ? 11.546 2.757 -10.664 1.00 84.62 85 PHE A CA 1
ATOM 631 C C . PHE A 1 85 ? 10.215 2.188 -10.165 1.00 84.62 85 PHE A C 1
ATOM 633 O O . PHE A 1 85 ? 10.163 1.662 -9.054 1.00 84.62 85 PHE A O 1
ATOM 640 N N . ASP A 1 86 ? 9.148 2.285 -10.961 1.00 88.81 86 ASP A N 1
ATOM 641 C CA . ASP A 1 86 ? 7.874 1.670 -10.612 1.00 88.81 86 ASP A CA 1
ATOM 642 C C . ASP A 1 86 ? 8.019 0.146 -10.591 1.00 88.81 86 ASP A C 1
ATOM 644 O O . ASP A 1 86 ? 8.812 -0.440 -11.331 1.00 88.81 86 ASP A O 1
ATOM 648 N N . ILE A 1 87 ? 7.249 -0.509 -9.730 1.00 89.12 87 ILE A N 1
ATOM 649 C CA . ILE A 1 87 ? 7.245 -1.962 -9.588 1.00 89.12 87 ILE A CA 1
ATOM 650 C C . ILE A 1 87 ? 5.800 -2.438 -9.537 1.00 89.12 87 ILE A C 1
ATOM 652 O O . ILE A 1 87 ? 5.011 -1.962 -8.724 1.00 89.12 87 ILE A O 1
ATOM 656 N N . GLU A 1 88 ? 5.464 -3.424 -10.360 1.00 91.00 88 GLU A N 1
ATOM 657 C CA . GLU A 1 88 ? 4.192 -4.143 -10.322 1.00 91.00 88 GLU A CA 1
ATOM 658 C C . GLU A 1 88 ? 4.413 -5.565 -9.791 1.00 91.00 88 GLU A C 1
ATOM 660 O O . GLU A 1 88 ? 5.315 -6.281 -10.233 1.00 91.00 88 GLU A O 1
ATOM 665 N N . LEU A 1 89 ? 3.589 -5.985 -8.833 1.00 88.88 89 LEU A N 1
ATOM 666 C CA . LEU A 1 89 ? 3.695 -7.262 -8.132 1.00 88.88 89 LEU A CA 1
ATOM 667 C C . LEU A 1 89 ? 2.520 -8.165 -8.501 1.00 88.88 89 LEU A C 1
ATOM 669 O O . LEU A 1 89 ? 1.357 -7.846 -8.255 1.00 88.88 89 LEU A O 1
ATOM 673 N N . VAL A 1 90 ? 2.831 -9.335 -9.055 1.00 87.69 90 VAL A N 1
ATOM 674 C CA . VAL A 1 90 ? 1.834 -10.310 -9.506 1.00 87.69 90 VAL A CA 1
ATOM 675 C C . VAL A 1 90 ? 1.838 -11.517 -8.583 1.00 87.69 90 VAL A C 1
ATOM 677 O O . VAL A 1 90 ? 2.873 -12.152 -8.358 1.00 87.69 90 VAL A O 1
ATOM 680 N N . TYR A 1 91 ? 0.654 -11.870 -8.093 1.00 85.12 91 TYR A N 1
ATOM 681 C CA . TYR A 1 91 ? 0.443 -12.991 -7.185 1.00 85.12 91 TYR A CA 1
ATOM 682 C C . TYR A 1 91 ? -0.372 -14.091 -7.866 1.00 85.12 91 TYR A C 1
ATOM 684 O O . TYR A 1 91 ? -1.343 -13.813 -8.566 1.00 85.12 91 TYR A O 1
ATOM 692 N N . ALA A 1 92 ? -0.013 -15.346 -7.601 1.00 85.19 92 ALA A N 1
ATOM 693 C CA . ALA A 1 92 ? -0.884 -16.497 -7.810 1.00 85.19 92 ALA A CA 1
ATOM 694 C C . ALA A 1 92 ? -1.340 -16.995 -6.438 1.00 85.19 92 ALA A C 1
ATOM 696 O O . ALA A 1 92 ? -0.522 -17.410 -5.610 1.00 85.19 92 ALA A O 1
ATOM 697 N N . ASN A 1 93 ? -2.646 -16.928 -6.174 1.00 83.44 93 ASN A N 1
ATOM 698 C CA . ASN A 1 93 ? -3.197 -17.104 -4.828 1.00 83.44 93 ASN A CA 1
ATOM 699 C C . ASN A 1 93 ? -2.491 -16.159 -3.841 1.00 83.44 93 ASN A C 1
ATOM 701 O O . ASN A 1 93 ? -2.501 -14.952 -4.055 1.00 83.44 93 ASN A O 1
ATOM 705 N N . ASN A 1 94 ? -1.856 -16.686 -2.790 1.00 78.19 94 ASN A N 1
ATOM 706 C CA . ASN A 1 94 ? -1.153 -15.910 -1.759 1.00 78.19 94 ASN A CA 1
ATOM 707 C C . ASN A 1 94 ? 0.357 -15.822 -1.979 1.00 78.19 94 ASN A C 1
ATOM 709 O O . ASN A 1 94 ? 1.076 -15.339 -1.108 1.00 78.19 94 ASN A O 1
ATOM 713 N N . ARG A 1 95 ? 0.848 -16.287 -3.129 1.00 82.00 95 ARG A N 1
ATOM 714 C CA . ARG A 1 95 ? 2.275 -16.350 -3.423 1.00 82.00 95 ARG A CA 1
ATOM 715 C C . ARG A 1 95 ? 2.630 -15.342 -4.504 1.00 82.00 95 ARG A C 1
ATOM 717 O O . ARG A 1 95 ? 2.042 -15.366 -5.582 1.00 82.00 95 ARG A O 1
ATOM 724 N N . LEU A 1 96 ? 3.604 -14.482 -4.221 1.00 83.88 96 LEU A N 1
ATOM 725 C CA . LEU A 1 96 ? 4.206 -13.619 -5.232 1.00 83.88 96 LEU A CA 1
ATOM 726 C C . LEU A 1 96 ? 4.904 -14.500 -6.274 1.00 83.88 96 LEU A C 1
ATOM 728 O O . LEU A 1 96 ? 5.704 -15.367 -5.915 1.00 83.88 96 LEU A O 1
ATOM 732 N N . ILE A 1 97 ? 4.585 -14.295 -7.548 1.00 86.00 97 ILE A N 1
ATOM 733 C CA . ILE A 1 97 ? 5.164 -15.058 -8.662 1.00 86.00 97 ILE A CA 1
ATOM 734 C C . ILE A 1 97 ? 5.998 -14.194 -9.604 1.00 86.00 97 ILE A C 1
ATOM 736 O O . ILE A 1 97 ? 6.820 -14.732 -10.342 1.00 86.00 97 ILE A O 1
ATOM 740 N N . LYS A 1 98 ? 5.799 -12.871 -9.598 1.00 86.31 98 LYS A N 1
ATOM 741 C CA . LYS A 1 98 ? 6.527 -11.951 -10.473 1.00 86.31 98 LYS A CA 1
ATOM 742 C C . LYS A 1 98 ? 6.578 -10.548 -9.875 1.00 86.31 98 LYS A C 1
ATOM 744 O O . LYS A 1 98 ? 5.587 -10.090 -9.316 1.00 86.31 98 LYS A O 1
ATOM 749 N N . ALA A 1 99 ? 7.705 -9.873 -10.069 1.00 87.12 99 ALA A N 1
ATOM 750 C CA . ALA A 1 99 ? 7.839 -8.427 -9.949 1.00 87.12 99 ALA A CA 1
ATOM 751 C C . ALA A 1 99 ? 8.255 -7.883 -11.324 1.00 87.12 99 ALA A C 1
ATOM 753 O O . ALA A 1 99 ? 9.112 -8.476 -11.982 1.00 87.12 99 ALA A O 1
ATOM 754 N N . ILE A 1 100 ? 7.600 -6.827 -11.791 1.00 87.12 100 ILE A N 1
ATOM 755 C CA . ILE A 1 100 ? 7.832 -6.204 -13.098 1.00 87.12 100 ILE A CA 1
ATOM 756 C C . ILE A 1 100 ? 8.286 -4.775 -12.834 1.00 87.12 100 ILE A C 1
ATOM 758 O O . ILE A 1 100 ? 7.574 -4.043 -12.157 1.00 87.12 100 ILE A O 1
ATOM 762 N N . ASP A 1 101 ? 9.445 -4.388 -13.355 1.00 84.81 101 ASP A N 1
ATOM 763 C CA . ASP A 1 101 ? 9.906 -3.005 -13.288 1.00 84.81 101 ASP A CA 1
ATOM 764 C C . ASP A 1 101 ? 9.173 -2.109 -14.305 1.00 84.81 101 ASP A C 1
ATOM 766 O O . ASP A 1 101 ? 8.636 -2.552 -15.329 1.00 84.81 101 ASP A O 1
ATOM 770 N N . GLY A 1 102 ? 9.140 -0.809 -14.021 1.00 71.19 102 GLY A N 1
ATOM 771 C CA . GLY A 1 102 ? 8.480 0.200 -14.849 1.00 71.19 102 GLY A CA 1
ATOM 772 C C . GLY A 1 102 ? 9.123 0.385 -16.224 1.00 71.19 102 GLY A C 1
ATOM 773 O O . GLY A 1 102 ? 8.526 0.991 -17.112 1.00 71.19 102 GLY A O 1
ATOM 774 N N . LEU A 1 103 ? 10.307 -0.196 -16.440 1.00 68.69 103 LEU A N 1
ATOM 775 C CA . LEU A 1 103 ? 11.022 -0.178 -17.712 1.00 68.69 103 LEU A CA 1
ATOM 776 C C . LEU A 1 103 ? 10.521 -1.203 -18.734 1.00 68.69 103 LEU A C 1
ATOM 778 O O . LEU A 1 103 ? 11.128 -1.245 -19.799 1.00 68.69 103 LEU A O 1
ATOM 782 N N . ARG A 1 104 ? 9.463 -1.985 -18.426 1.00 56.78 104 ARG A N 1
ATOM 783 C CA . ARG A 1 104 ? 8.774 -2.986 -19.279 1.00 56.78 104 ARG A CA 1
ATOM 784 C C . ARG A 1 104 ? 9.558 -3.350 -20.549 1.00 56.78 104 ARG A C 1
ATOM 786 O O . ARG A 1 104 ? 9.571 -2.529 -21.467 1.00 56.78 104 ARG A O 1
ATOM 793 N N . PRO A 1 105 ? 10.094 -4.577 -20.711 1.00 44.22 105 PRO A 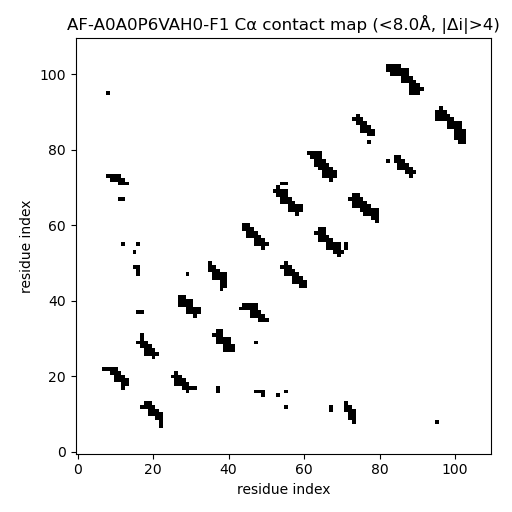N 1
ATOM 794 C CA . PRO A 1 105 ? 10.682 -4.955 -21.989 1.00 44.22 105 PRO A CA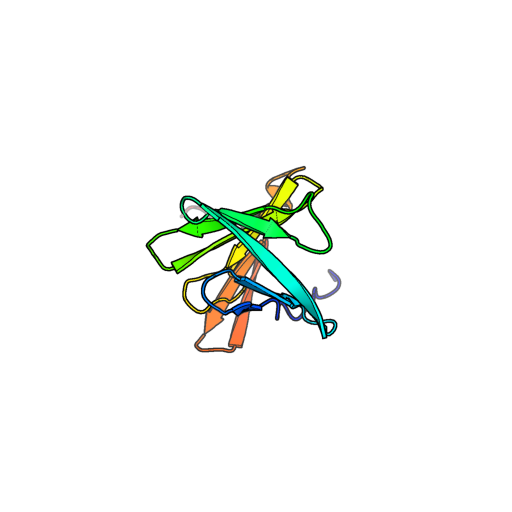 1
ATOM 795 C C . PRO A 1 105 ? 9.624 -4.743 -23.071 1.00 44.22 105 PRO A C 1
ATOM 797 O O . PRO A 1 105 ? 8.557 -5.366 -23.054 1.00 44.22 105 PRO A O 1
ATOM 800 N N . THR A 1 106 ? 9.891 -3.795 -23.966 1.00 45.00 106 THR A N 1
ATOM 801 C CA . THR A 1 106 ? 9.082 -3.574 -25.151 1.00 45.00 106 THR A CA 1
ATOM 802 C C . THR A 1 106 ? 9.004 -4.923 -25.845 1.00 45.00 106 THR A C 1
ATOM 804 O O . THR A 1 106 ? 10.022 -5.517 -26.198 1.00 45.00 106 THR A O 1
ATOM 807 N N . SER A 1 107 ? 7.797 -5.483 -25.952 1.00 40.53 107 SER A N 1
ATOM 808 C CA . SER A 1 107 ? 7.620 -6.690 -26.754 1.00 40.53 107 SER A CA 1
ATOM 809 C C . SER A 1 107 ? 8.176 -6.397 -28.150 1.00 40.53 107 SER A C 1
ATOM 811 O O . SER A 1 107 ? 7.916 -5.302 -28.667 1.00 40.53 107 SER A O 1
ATOM 813 N N . PRO A 1 108 ? 8.947 -7.314 -28.762 1.00 42.38 108 PRO A N 1
ATOM 814 C CA . PRO A 1 108 ? 9.351 -7.125 -30.141 1.00 42.38 108 PRO A CA 1
ATOM 815 C C . PRO A 1 108 ? 8.063 -7.047 -30.961 1.00 42.38 108 PRO A C 1
ATOM 817 O O . PRO A 1 108 ? 7.194 -7.914 -30.849 1.00 42.38 108 PRO A O 1
ATOM 820 N N . ARG A 1 109 ? 7.893 -5.948 -31.702 1.00 38.84 109 ARG A N 1
ATOM 821 C CA . ARG A 1 109 ? 6.807 -5.845 -32.678 1.00 38.84 109 ARG A CA 1
ATOM 822 C C . ARG A 1 109 ? 6.946 -7.005 -33.680 1.00 38.84 109 ARG A C 1
ATOM 824 O O . ARG A 1 109 ? 8.087 -7.337 -34.009 1.00 38.84 109 ARG A O 1
ATOM 831 N N . PRO A 1 110 ? 5.827 -7.614 -34.114 1.00 53.72 110 PRO A N 1
ATOM 832 C CA . PRO A 1 110 ? 5.838 -8.596 -35.194 1.00 53.72 110 PRO A CA 1
ATOM 833 C C . PRO A 1 110 ? 6.361 -7.994 -36.502 1.00 53.72 110 PRO A C 1
ATOM 835 O O . PRO A 1 110 ? 6.237 -6.757 -36.679 1.00 53.72 110 PRO A O 1
#

Mean predicted aligned error: 7.66 Å

pLDDT: mean 82.6, std 17.11, range [34.81, 96.62]